Protein AF-A0A6I2U7T2-F1 (afdb_monomer_lite)

Radius of gyration: 31.12 Å; chains: 1; bounding box: 66×33×93 Å

Sequence (136 aa):
MQSAESEVDTTLSEQDKCEIRKSYRNALAPRQHVKILMELYLASREEIEEALGFTHKEARRPIRRHTDAGRPNTYAKHPIEVKRRIVGLVLSGMTYEEAGAMYDVSKNTVANWVMKYRRGELSPIMLKEEKADAKL

InterPro domains:
  IPR010921 Trp repressor/replication initiator [SSF48295] (71-120)
  IPR036388 Winged helix-like DNA-binding domain superfamily [G3DSA:1.10.10.10] (75-121)
  IPR055247 Insertion element IS150 protein InsJ-like, helix-turn-helix domain [PF13518] (83-120)

pLDDT: mean 70.25, std 17.45, range [37.66, 89.44]

Secondary structure (DSSP, 8-state):
----------PPPHHHHHHHHHHHHT-SSHHHHHHHHHHHHT--HHHHHHHTT--TTTTT-------SSSS--GGGGS-HHHHHHHHHHHHTT--HHHHHHTTT--HHHHHHHHHHHHTTSS--------------

Organism: NCBI:txid1550024

Structure (mmCIF, N/CA/C/O backbone):
data_AF-A0A6I2U7T2-F1
#
_entry.id   AF-A0A6I2U7T2-F1
#
loop_
_atom_site.group_PDB
_atom_site.id
_atom_site.type_symbol
_atom_site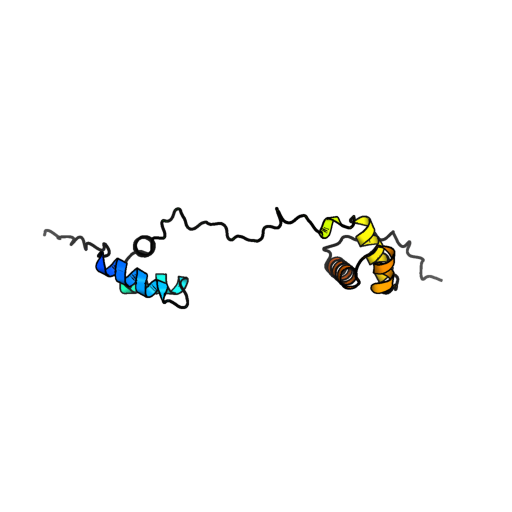.label_atom_id
_atom_site.label_alt_id
_atom_site.label_comp_id
_atom_site.label_asym_id
_atom_site.label_entity_id
_atom_site.label_seq_id
_atom_site.pdbx_PDB_ins_code
_atom_site.Cartn_x
_atom_site.Cartn_y
_atom_site.Cartn_z
_atom_site.occupancy
_atom_site.B_iso_or_equiv
_atom_site.auth_seq_id
_atom_site.auth_comp_id
_atom_site.auth_asym_id
_atom_site.auth_atom_id
_atom_site.pdbx_PDB_model_num
ATOM 1 N N . MET A 1 1 ? -45.010 -15.856 43.899 1.00 38.06 1 MET A N 1
ATOM 2 C CA . MET A 1 1 ? -43.650 -16.247 43.482 1.00 38.06 1 MET A CA 1
ATOM 3 C C . MET A 1 1 ? -43.010 -15.012 42.876 1.00 38.06 1 MET A C 1
ATOM 5 O O . MET A 1 1 ? -43.313 -14.684 41.741 1.00 38.06 1 MET A O 1
ATOM 9 N N . GLN A 1 2 ? -42.278 -14.240 43.680 1.00 39.34 2 GLN A N 1
ATOM 10 C CA . GLN A 1 2 ? -41.503 -13.102 43.184 1.00 39.34 2 GLN A CA 1
ATOM 11 C C . GLN A 1 2 ? -40.144 -13.660 42.767 1.00 39.34 2 GLN A C 1
ATOM 13 O O . GLN A 1 2 ? -39.338 -14.011 43.625 1.00 39.34 2 GLN A O 1
ATOM 18 N N . SER A 1 3 ? -39.934 -13.836 41.464 1.00 43.16 3 SER A N 1
ATOM 19 C CA . SER A 1 3 ? -38.602 -14.098 40.926 1.00 43.16 3 SER A CA 1
ATOM 20 C C . SER A 1 3 ? -37.849 -12.775 40.963 1.00 43.16 3 SER A C 1
ATOM 22 O O . SER A 1 3 ? -38.119 -11.884 40.164 1.00 43.16 3 SER A O 1
ATOM 24 N N . ALA A 1 4 ? -36.977 -12.622 41.956 1.00 45.78 4 ALA A N 1
ATOM 25 C CA . ALA A 1 4 ? -35.984 -11.564 41.972 1.00 45.78 4 ALA A CA 1
ATOM 26 C C . ALA A 1 4 ? -34.958 -11.895 40.885 1.00 45.78 4 ALA A C 1
ATOM 28 O O . ALA A 1 4 ? -34.091 -12.747 41.073 1.00 45.78 4 ALA A O 1
ATOM 29 N N . GLU A 1 5 ? -35.111 -11.272 39.721 1.00 48.44 5 GLU A N 1
ATOM 30 C CA . GLU A 1 5 ? -34.047 -11.179 38.732 1.00 48.44 5 GLU A CA 1
ATOM 31 C C . GLU A 1 5 ? -32.937 -10.352 39.384 1.00 48.44 5 GLU A C 1
ATOM 33 O O . GLU A 1 5 ? -33.050 -9.140 39.546 1.00 48.44 5 GLU A O 1
ATOM 38 N N . SER A 1 6 ? -31.906 -11.032 39.883 1.00 49.88 6 SER A N 1
ATOM 39 C CA . SER A 1 6 ? -30.684 -10.380 40.323 1.00 49.88 6 SER A CA 1
ATOM 40 C C . SER A 1 6 ? -30.070 -9.708 39.098 1.00 49.88 6 SER A C 1
ATOM 42 O O . SER A 1 6 ? -29.481 -10.397 38.262 1.00 49.88 6 SER A O 1
ATOM 44 N N . GLU A 1 7 ? -30.235 -8.391 38.972 1.00 48.47 7 GLU A N 1
ATOM 45 C CA . GLU A 1 7 ? -29.368 -7.558 38.142 1.00 48.47 7 GLU A CA 1
ATOM 46 C C . GLU A 1 7 ? -27.937 -7.814 38.616 1.00 48.47 7 GLU A C 1
ATOM 48 O O . GLU A 1 7 ? -27.492 -7.321 39.653 1.00 48.47 7 GLU A O 1
ATOM 53 N N . VAL A 1 8 ? -27.242 -8.699 37.906 1.00 54.47 8 VAL A N 1
ATOM 54 C CA . VAL A 1 8 ? -25.806 -8.859 38.056 1.00 54.47 8 VAL A CA 1
ATOM 55 C C . VAL A 1 8 ? -25.244 -7.574 37.476 1.00 54.47 8 VAL A C 1
ATOM 57 O O . VAL A 1 8 ? -25.297 -7.371 36.267 1.00 54.47 8 VAL A O 1
ATOM 60 N N . ASP A 1 9 ? -24.794 -6.677 38.345 1.00 52.84 9 ASP A N 1
ATOM 61 C CA . ASP A 1 9 ? -24.030 -5.498 37.960 1.00 52.84 9 ASP A CA 1
ATOM 62 C C . ASP A 1 9 ? -22.713 -5.994 37.341 1.00 52.84 9 ASP A C 1
ATOM 64 O O . ASP A 1 9 ? -21.718 -6.221 38.023 1.00 52.84 9 ASP A O 1
ATOM 68 N N . THR A 1 10 ? -22.751 -6.302 36.042 1.00 60.75 10 THR A N 1
ATOM 69 C CA . THR A 1 10 ? -21.622 -6.796 35.240 1.00 60.75 10 THR A CA 1
ATOM 70 C C . THR A 1 10 ? -20.688 -5.666 34.819 1.00 60.75 10 THR A C 1
ATOM 72 O O . THR A 1 10 ? -19.872 -5.843 33.917 1.00 60.75 10 THR A O 1
ATOM 75 N N . THR A 1 11 ? -20.802 -4.490 35.438 1.00 73.00 11 THR A N 1
ATOM 76 C CA . THR A 1 11 ? -19.932 -3.365 35.125 1.00 73.00 11 THR A CA 1
ATOM 77 C C . THR A 1 11 ? -18.535 -3.615 35.695 1.00 73.00 11 THR A C 1
ATOM 79 O O . THR A 1 11 ? -18.348 -3.971 36.858 1.00 73.00 11 THR A O 1
ATOM 82 N N . LEU A 1 12 ? -17.511 -3.456 34.852 1.00 79.50 12 LEU A N 1
ATOM 83 C CA . LEU A 1 12 ? -16.117 -3.623 35.268 1.00 79.50 12 LEU A CA 1
ATOM 84 C C . LEU A 1 12 ? -15.767 -2.620 36.376 1.00 79.50 12 LEU A C 1
ATOM 86 O O . LEU A 1 12 ? -15.912 -1.407 36.189 1.00 79.50 12 LEU A O 1
ATOM 90 N N . SER A 1 13 ? -15.220 -3.103 37.493 1.00 85.50 13 SER A N 1
ATOM 91 C CA . SER A 1 13 ? -14.699 -2.234 38.551 1.00 85.50 13 SER A CA 1
ATOM 92 C C . SER A 1 13 ? -13.514 -1.403 38.048 1.00 85.50 13 SER A C 1
ATOM 94 O O . SER A 1 13 ? -12.765 -1.816 37.161 1.00 85.50 13 SER A O 1
ATOM 96 N N . GLU A 1 14 ? -13.264 -0.239 38.653 1.00 81.31 14 GLU A N 1
ATOM 97 C CA . GLU A 1 14 ? -12.077 0.575 38.345 1.00 81.31 14 GLU A CA 1
ATOM 98 C C . GLU A 1 14 ? -10.762 -0.188 38.567 1.00 81.31 14 GLU A C 1
ATOM 100 O O . GLU A 1 14 ? -9.779 0.024 37.845 1.00 81.31 14 GLU A O 1
ATOM 105 N N . GLN A 1 15 ? -10.758 -1.129 39.517 1.00 83.88 15 GLN A N 1
ATOM 106 C CA . GLN A 1 15 ? -9.629 -2.029 39.736 1.00 83.88 15 GLN A CA 1
ATOM 107 C C . GLN A 1 15 ? -9.440 -2.989 38.552 1.00 83.88 15 GLN A C 1
ATOM 109 O O . GLN A 1 15 ? -8.320 -3.137 38.057 1.00 83.88 15 GLN A O 1
ATOM 114 N N . ASP A 1 16 ? -10.524 -3.576 38.044 1.00 85.38 16 ASP A N 1
ATOM 115 C CA . ASP A 1 16 ? -10.495 -4.500 36.906 1.00 85.38 16 ASP A CA 1
ATOM 116 C C . ASP A 1 16 ? -10.038 -3.789 35.638 1.00 85.38 16 ASP A C 1
ATOM 118 O O . ASP A 1 16 ? -9.139 -4.259 34.941 1.00 85.38 16 ASP A O 1
ATOM 122 N N . LYS A 1 17 ? -10.559 -2.582 35.392 1.00 84.56 17 LYS A N 1
ATOM 123 C CA . LYS A 1 17 ? -10.116 -1.724 34.285 1.00 84.56 17 LYS A CA 1
ATOM 124 C C . LYS A 1 17 ? -8.613 -1.430 34.362 1.00 84.56 17 LYS A C 1
ATOM 126 O O . LYS A 1 17 ? -7.935 -1.368 33.334 1.00 84.56 17 LYS A O 1
ATOM 131 N N . CYS A 1 18 ? -8.064 -1.247 35.565 1.00 83.31 18 CYS A N 1
ATOM 132 C CA . CYS A 1 18 ? -6.631 -1.028 35.767 1.00 83.31 18 CYS A CA 1
ATOM 133 C C . CYS A 1 18 ? -5.795 -2.265 35.405 1.00 83.31 18 CYS A C 1
ATOM 135 O O . CYS A 1 18 ? -4.802 -2.138 34.680 1.00 83.31 18 CYS A O 1
ATOM 137 N N . GLU A 1 19 ? -6.207 -3.451 35.855 1.00 85.50 19 GLU A N 1
ATOM 138 C CA . GLU A 1 19 ? -5.531 -4.716 35.543 1.00 85.50 19 GLU A CA 1
ATOM 139 C C . GLU A 1 19 ? -5.637 -5.079 34.054 1.00 85.50 19 GLU A C 1
ATOM 141 O O . GLU A 1 19 ? -4.627 -5.421 33.433 1.00 85.50 19 GLU A O 1
ATOM 146 N N . ILE A 1 20 ? -6.804 -4.863 33.437 1.00 86.12 20 ILE A N 1
ATOM 147 C CA . ILE A 1 20 ? -7.029 -4.996 31.989 1.00 86.12 20 ILE A CA 1
ATOM 148 C C . ILE A 1 20 ? -6.004 -4.169 31.198 1.00 86.12 20 ILE A C 1
ATOM 150 O O . ILE A 1 20 ? -5.333 -4.692 30.304 1.00 86.12 20 ILE A O 1
ATOM 154 N N . ARG A 1 21 ? -5.803 -2.892 31.559 1.00 83.75 21 ARG A N 1
ATOM 155 C CA . ARG A 1 21 ? -4.821 -2.015 30.892 1.00 83.75 21 ARG A CA 1
ATOM 156 C C . ARG A 1 21 ? -3.379 -2.499 31.051 1.00 83.75 21 ARG A C 1
ATOM 158 O O . ARG A 1 21 ? -2.594 -2.383 30.107 1.00 83.75 21 ARG A O 1
ATOM 165 N N . LYS A 1 22 ? -3.000 -3.009 32.228 1.00 83.94 22 LYS A N 1
ATOM 166 C CA . LYS A 1 22 ? -1.647 -3.545 32.476 1.00 83.94 22 LYS A CA 1
ATOM 167 C C . LYS A 1 22 ? -1.402 -4.817 31.668 1.00 83.94 22 LYS A C 1
ATOM 169 O O . LYS A 1 22 ? -0.377 -4.913 30.994 1.00 83.94 22 LYS A O 1
ATOM 174 N N . SER A 1 23 ? -2.351 -5.747 31.713 1.00 82.69 23 SER A N 1
ATOM 175 C CA . SER A 1 23 ? -2.292 -7.029 31.011 1.00 82.69 23 SER A CA 1
ATOM 176 C C . SER A 1 23 ? -2.198 -6.821 29.495 1.00 82.69 23 SER A C 1
ATOM 178 O O . SER A 1 23 ? -1.277 -7.325 28.850 1.00 82.69 23 SER A O 1
ATOM 180 N N . TYR A 1 24 ? -3.041 -5.937 28.947 1.00 81.19 24 TYR A N 1
ATOM 181 C CA . TYR A 1 24 ? -3.044 -5.606 27.522 1.00 81.19 24 TYR A CA 1
ATOM 182 C C . TYR A 1 24 ? -1.743 -4.955 27.042 1.00 81.19 24 TYR A C 1
ATOM 184 O O . TYR A 1 24 ? -1.265 -5.277 25.955 1.00 81.19 24 TYR A O 1
ATOM 192 N N . ARG A 1 25 ? -1.123 -4.077 27.848 1.00 78.69 25 ARG A N 1
ATOM 193 C CA . ARG A 1 25 ? 0.160 -3.436 27.500 1.00 78.69 25 ARG A CA 1
ATOM 194 C C . ARG A 1 25 ? 1.296 -4.449 27.328 1.00 78.69 25 ARG A C 1
ATOM 196 O O . ARG A 1 25 ? 2.177 -4.230 26.503 1.00 78.69 25 ARG A O 1
ATOM 203 N N . ASN A 1 26 ? 1.269 -5.534 28.097 1.00 78.25 26 ASN A N 1
ATOM 204 C CA . ASN A 1 26 ? 2.313 -6.558 28.105 1.00 78.25 26 ASN A CA 1
ATOM 205 C C . ASN A 1 26 ? 2.014 -7.736 27.159 1.00 78.25 26 ASN A C 1
ATOM 207 O O . ASN A 1 26 ? 2.808 -8.672 27.067 1.00 78.25 26 ASN A O 1
ATOM 211 N N . ALA A 1 27 ? 0.877 -7.720 26.460 1.00 79.19 27 ALA A N 1
ATOM 212 C CA . ALA A 1 27 ? 0.457 -8.826 25.615 1.00 79.19 27 ALA A CA 1
ATOM 213 C C . ALA A 1 27 ? 1.244 -8.882 24.294 1.00 79.19 27 ALA A C 1
ATOM 215 O O . ALA A 1 27 ? 1.305 -7.913 23.539 1.00 79.19 27 ALA A O 1
ATOM 216 N N . LEU A 1 28 ? 1.765 -10.068 23.962 1.00 69.94 28 LEU A N 1
ATOM 217 C CA . LEU A 1 28 ? 2.490 -10.324 22.710 1.00 69.94 28 LEU A CA 1
ATOM 218 C C . LEU A 1 28 ? 1.587 -10.194 21.461 1.00 69.94 28 LEU A C 1
ATOM 220 O O . LEU A 1 28 ? 2.058 -9.850 20.380 1.00 69.94 28 LEU A O 1
ATOM 224 N N . ALA A 1 29 ? 0.281 -10.458 21.609 1.00 72.44 29 ALA A N 1
ATOM 225 C CA . ALA A 1 29 ? -0.718 -10.413 20.540 1.00 72.44 29 ALA A CA 1
ATOM 226 C C . ALA A 1 29 ? -2.005 -9.690 21.005 1.00 72.44 29 ALA A C 1
ATOM 228 O O . ALA A 1 29 ? -2.928 -10.331 21.519 1.00 72.44 29 ALA A O 1
ATOM 229 N N . PRO A 1 30 ? -2.124 -8.367 20.783 1.00 68.31 30 PRO A N 1
ATOM 230 C CA . PRO A 1 30 ? -3.206 -7.554 21.351 1.00 68.31 30 PRO A CA 1
ATOM 231 C C . PRO A 1 30 ? -4.626 -8.003 20.965 1.00 68.31 30 PRO A C 1
ATOM 233 O O . PRO A 1 30 ? -5.546 -7.947 21.773 1.00 68.31 30 PRO A O 1
ATOM 236 N N . ARG A 1 31 ? -4.814 -8.526 19.744 1.00 65.25 31 ARG A N 1
ATOM 237 C CA . ARG A 1 31 ? -6.127 -8.996 19.257 1.00 65.25 31 ARG A CA 1
ATOM 238 C C . ARG A 1 31 ? -6.625 -10.264 19.946 1.00 65.25 31 ARG A C 1
ATOM 240 O O . ARG A 1 31 ? -7.817 -10.391 20.192 1.00 65.25 31 ARG A O 1
ATOM 247 N N . GLN A 1 32 ? -5.728 -11.206 20.227 1.00 76.69 32 GLN A N 1
ATOM 248 C CA . GLN A 1 32 ? -6.086 -12.421 20.964 1.00 76.69 32 GLN A CA 1
ATOM 249 C C . GLN A 1 32 ? -6.295 -12.104 22.444 1.00 76.69 32 GLN A C 1
ATOM 251 O O . GLN A 1 32 ? -7.150 -12.703 23.087 1.00 76.69 32 GLN A O 1
ATOM 256 N N . HIS A 1 33 ? -5.571 -11.109 22.957 1.00 82.00 33 HIS A N 1
ATOM 257 C CA . HIS A 1 33 ? -5.670 -10.702 24.346 1.00 82.00 33 HIS A CA 1
ATOM 258 C C . HIS A 1 33 ? -7.037 -10.107 24.709 1.00 82.00 33 HIS A C 1
ATOM 260 O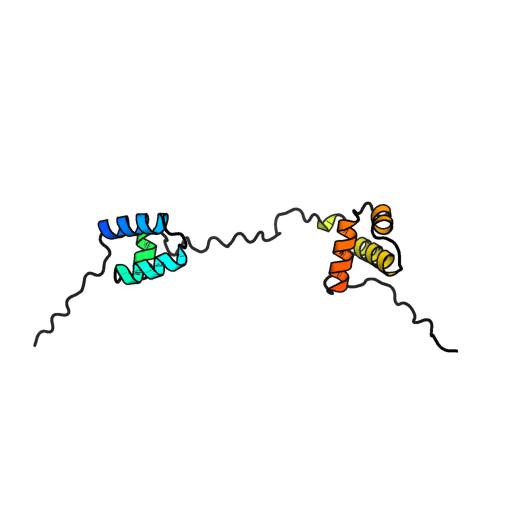 O . HIS A 1 33 ? -7.564 -10.446 25.759 1.00 82.00 33 HIS A O 1
ATOM 266 N N . VAL A 1 34 ? -7.670 -9.317 23.829 1.00 82.88 34 VAL A N 1
ATOM 267 C CA . VAL A 1 34 ? -9.051 -8.833 24.062 1.00 82.88 34 VAL A CA 1
ATOM 268 C C . VAL A 1 34 ? -10.025 -9.997 24.245 1.00 82.88 34 VAL A C 1
ATOM 270 O O . VAL A 1 34 ? -10.837 -9.969 25.161 1.00 82.88 34 VAL A O 1
ATOM 273 N N . LYS A 1 35 ? -9.905 -11.051 23.428 1.00 85.19 35 LYS A N 1
ATOM 274 C CA . LYS A 1 35 ? -10.754 -12.243 23.556 1.00 85.19 35 LYS A CA 1
ATOM 275 C C . LYS A 1 35 ? -10.555 -12.941 24.906 1.00 85.19 35 LYS A C 1
ATOM 277 O O . LYS A 1 35 ? -11.531 -13.303 25.548 1.00 85.19 35 LYS A O 1
ATOM 282 N N . ILE A 1 36 ? -9.303 -13.073 25.347 1.00 85.50 36 ILE A N 1
ATOM 283 C CA . ILE A 1 36 ? -8.969 -13.652 26.656 1.00 85.50 36 ILE A CA 1
ATOM 284 C C . ILE A 1 36 ? -9.552 -12.798 27.793 1.00 85.50 36 ILE A C 1
ATOM 286 O O . ILE A 1 36 ? -10.112 -13.335 28.739 1.00 85.50 36 ILE A O 1
ATOM 290 N N . LEU A 1 37 ? -9.466 -11.469 27.699 1.00 86.50 37 LEU A N 1
ATOM 291 C CA . LEU A 1 37 ? -9.998 -10.561 28.719 1.00 86.50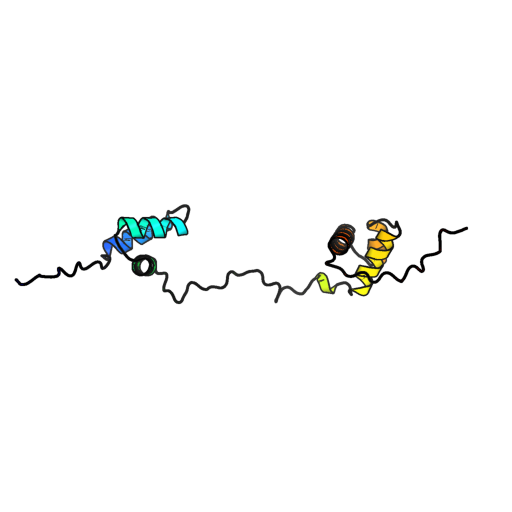 37 LEU A CA 1
ATOM 292 C C . LEU A 1 37 ? -11.531 -10.616 28.817 1.00 86.50 37 LEU A C 1
ATOM 294 O O . LEU A 1 37 ? -12.060 -10.588 29.923 1.00 86.50 37 LEU A O 1
ATOM 298 N N . MET A 1 38 ? -12.236 -10.756 27.692 1.00 87.62 38 MET A N 1
ATOM 299 C CA . MET A 1 38 ? -13.691 -10.963 27.699 1.00 87.62 38 MET A CA 1
ATOM 300 C C . MET A 1 38 ? -14.078 -12.232 28.468 1.00 87.62 38 MET A C 1
ATOM 302 O O . MET A 1 38 ? -15.003 -12.212 29.272 1.00 87.62 38 MET A O 1
ATOM 306 N N . GLU A 1 39 ? -13.349 -13.330 28.243 1.00 85.69 39 GLU A N 1
ATOM 307 C CA . GLU A 1 39 ? -13.592 -14.606 28.925 1.00 85.69 39 GLU A CA 1
ATOM 308 C C . GLU A 1 39 ? -13.257 -14.532 30.426 1.00 85.69 39 GLU A C 1
ATOM 310 O O . GLU A 1 39 ? -13.990 -15.088 31.238 1.00 85.69 39 GLU A O 1
ATOM 315 N N . LEU A 1 40 ? -12.187 -13.822 30.809 1.00 86.62 40 LEU A N 1
ATOM 316 C CA . LEU A 1 40 ? -11.749 -13.704 32.207 1.00 86.62 40 LEU A CA 1
ATOM 317 C C . LEU A 1 40 ? -12.674 -12.844 33.070 1.00 86.62 40 LEU A C 1
ATOM 319 O O . LEU A 1 40 ? -12.923 -13.189 34.222 1.00 86.62 40 LEU A O 1
ATOM 323 N N . TYR A 1 41 ? -13.151 -11.724 32.529 1.00 85.75 41 TYR A N 1
ATOM 324 C CA . TYR A 1 41 ? -13.958 -10.761 33.279 1.00 85.75 41 TYR A CA 1
ATOM 325 C C . TYR A 1 41 ? -15.464 -10.928 33.052 1.00 85.75 41 TYR A C 1
ATOM 327 O O . TYR A 1 41 ? -16.240 -10.147 33.591 1.00 85.75 41 TYR A O 1
ATOM 335 N N . LEU A 1 42 ? -15.880 -11.924 32.255 1.00 84.94 42 LEU A N 1
ATOM 336 C CA . LEU A 1 42 ? -17.275 -12.135 31.840 1.00 84.94 42 LEU A CA 1
ATOM 337 C C . LEU A 1 42 ? -17.932 -10.851 31.299 1.00 84.94 42 LEU A C 1
ATOM 339 O O . LEU A 1 42 ? -19.135 -10.647 31.442 1.00 84.94 42 LEU A O 1
ATOM 343 N N . ALA A 1 43 ? -17.123 -9.998 30.673 1.00 83.44 43 ALA A N 1
ATOM 344 C CA . ALA A 1 43 ? -17.518 -8.683 30.196 1.00 83.44 43 ALA A CA 1
ATOM 345 C C . ALA A 1 43 ? -17.633 -8.673 28.673 1.00 83.44 43 ALA A C 1
ATOM 347 O O . ALA A 1 43 ? -16.964 -9.427 27.949 1.00 83.44 43 ALA A O 1
ATOM 348 N N . SER A 1 44 ? -18.486 -7.789 28.171 1.00 84.94 44 SER A N 1
ATOM 349 C CA . SER A 1 44 ? -18.654 -7.598 26.740 1.00 84.94 44 SER A CA 1
ATOM 350 C C . SER A 1 44 ? -17.370 -7.055 26.105 1.00 84.94 44 SER A C 1
ATOM 352 O O . SER A 1 44 ? -16.526 -6.417 26.739 1.00 84.94 44 SER A O 1
ATOM 354 N N . ARG A 1 45 ? -17.216 -7.283 24.796 1.00 83.31 45 ARG A N 1
ATOM 355 C CA . ARG A 1 45 ? -16.084 -6.721 24.048 1.00 83.31 45 ARG A CA 1
ATOM 356 C C . ARG A 1 45 ? -16.031 -5.196 24.164 1.00 83.31 45 ARG A C 1
ATOM 358 O O . ARG A 1 45 ? -14.943 -4.636 24.204 1.00 83.31 45 ARG A O 1
ATOM 365 N N . GLU A 1 46 ? -17.196 -4.561 24.206 1.00 82.44 46 GLU A N 1
ATOM 366 C CA . GLU A 1 46 ? -17.352 -3.111 24.286 1.00 82.44 46 GLU A CA 1
ATOM 367 C C . GLU A 1 46 ? -16.833 -2.572 25.621 1.00 82.44 46 GLU A C 1
ATOM 369 O O . GLU 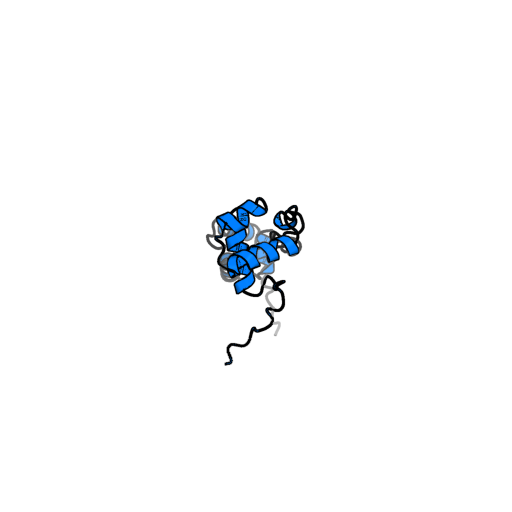A 1 46 ? -16.039 -1.638 25.614 1.00 82.44 46 GLU A O 1
ATOM 374 N N . GLU A 1 47 ? -17.162 -3.219 26.741 1.00 82.12 47 GLU A N 1
ATOM 375 C CA . GLU A 1 47 ? -16.665 -2.839 28.072 1.00 82.12 47 GLU A CA 1
ATOM 376 C C . GLU A 1 47 ? -15.149 -3.024 28.205 1.00 82.12 47 GLU A C 1
ATOM 378 O O . GLU A 1 47 ? -14.460 -2.185 28.788 1.00 82.12 47 GLU A O 1
ATOM 383 N N . ILE A 1 48 ? -14.597 -4.098 27.629 1.00 86.19 48 ILE A N 1
ATOM 384 C CA . ILE A 1 48 ? -13.145 -4.320 27.602 1.00 86.19 48 ILE A CA 1
ATOM 385 C C . ILE A 1 48 ? -12.455 -3.264 26.727 1.00 86.19 48 ILE A C 1
ATOM 387 O O . ILE A 1 48 ? -11.413 -2.729 27.105 1.00 86.19 48 ILE A O 1
ATOM 391 N N . GLU A 1 49 ? -13.015 -2.938 25.562 1.00 84.69 49 GLU A N 1
ATOM 392 C CA . GLU A 1 49 ? -12.484 -1.890 24.685 1.00 84.69 49 GLU A CA 1
ATOM 393 C C . GLU A 1 49 ? -12.580 -0.503 25.336 1.00 84.69 49 GLU A C 1
ATOM 395 O O . GLU A 1 49 ? -11.613 0.260 25.279 1.00 84.69 49 GLU A O 1
ATOM 400 N N . GLU A 1 50 ? -13.670 -0.209 26.043 1.00 84.12 50 GLU A N 1
ATOM 401 C CA . GLU A 1 50 ? -13.831 1.001 26.849 1.00 84.12 50 GLU A CA 1
ATOM 402 C C . GLU A 1 50 ? -12.792 1.075 27.977 1.00 84.12 50 GLU A C 1
ATOM 404 O O . GLU A 1 50 ? -12.114 2.095 28.122 1.00 84.12 50 GLU A O 1
ATOM 409 N N . ALA A 1 51 ? -12.576 -0.017 28.718 1.00 84.62 51 ALA A N 1
ATOM 410 C CA . ALA A 1 51 ? -11.562 -0.105 29.772 1.00 84.62 51 ALA A CA 1
ATOM 411 C C . ALA A 1 51 ? -10.135 0.153 29.251 1.00 84.62 51 ALA A C 1
ATOM 413 O O . ALA A 1 51 ? -9.294 0.730 29.958 1.00 84.62 51 ALA A O 1
ATOM 414 N N . LEU A 1 52 ? -9.870 -0.254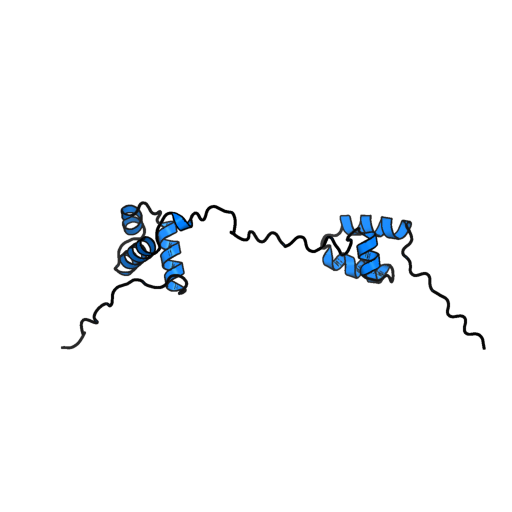 28.005 1.00 82.38 52 LEU A N 1
ATOM 415 C CA . LEU A 1 52 ? -8.621 -0.021 27.280 1.00 82.38 52 LEU A CA 1
ATOM 416 C C . LEU A 1 52 ? -8.528 1.380 26.657 1.00 82.38 52 LEU A C 1
ATOM 418 O O . LEU A 1 52 ? -7.464 1.750 26.157 1.00 82.38 52 LEU A O 1
ATOM 422 N N . GLY A 1 53 ? -9.602 2.170 26.706 1.00 76.69 53 GLY A N 1
ATOM 423 C CA . GLY A 1 53 ? -9.678 3.493 26.091 1.00 76.69 53 GLY A CA 1
ATOM 424 C C . GLY A 1 53 ? -9.842 3.452 24.570 1.00 76.69 53 GLY A C 1
ATOM 425 O O . GLY A 1 53 ? -9.691 4.481 23.911 1.00 76.69 53 GLY A O 1
ATOM 426 N N . PHE A 1 54 ? -10.168 2.293 23.992 1.00 69.75 54 PHE A N 1
ATOM 427 C CA . PHE A 1 54 ? -10.578 2.177 22.597 1.00 69.75 54 PHE A CA 1
ATOM 428 C C . PHE A 1 54 ? -12.016 2.663 22.462 1.00 69.75 54 PHE A C 1
ATOM 430 O O . PHE A 1 54 ? -12.953 1.890 22.303 1.00 69.75 54 PHE A O 1
ATOM 437 N N . THR A 1 55 ? -12.212 3.978 22.507 1.00 57.53 55 THR A N 1
ATOM 438 C CA . THR A 1 55 ? -13.509 4.526 22.122 1.00 57.53 55 THR A CA 1
ATOM 439 C C . THR A 1 55 ? -13.770 4.133 20.667 1.00 57.53 55 THR A C 1
ATOM 441 O O . THR A 1 55 ? -12.932 4.333 19.783 1.00 57.53 55 THR A O 1
ATOM 444 N N . HIS A 1 56 ? -14.944 3.558 20.399 1.00 52.59 56 HIS A N 1
ATOM 445 C CA . HIS A 1 56 ? -15.344 3.029 19.087 1.00 52.59 56 HIS A CA 1
ATOM 446 C C . HIS A 1 56 ? -15.239 4.068 17.937 1.00 52.59 56 HIS A C 1
ATOM 448 O O . HIS A 1 56 ? -15.314 3.717 16.757 1.00 52.59 56 HIS A O 1
ATOM 454 N N . LYS A 1 57 ? -15.028 5.349 18.281 1.00 51.69 57 LYS A N 1
ATOM 455 C CA . LYS A 1 57 ? -14.792 6.488 17.383 1.00 51.69 57 LYS A CA 1
ATOM 456 C C . LYS A 1 57 ? -13.340 6.634 16.898 1.00 51.69 57 LYS A C 1
ATOM 458 O O . LYS A 1 57 ? -13.136 7.252 15.857 1.00 51.69 57 LYS A O 1
ATOM 463 N N . GLU A 1 58 ? -12.341 6.050 17.563 1.00 46.75 58 GLU A N 1
ATOM 464 C CA . GLU A 1 58 ? -10.922 6.206 17.180 1.00 46.75 58 GLU A CA 1
ATOM 465 C C . GLU A 1 58 ? -10.344 5.034 16.361 1.00 46.75 58 GLU A C 1
ATOM 467 O O . GLU A 1 58 ? -9.287 5.161 15.733 1.00 46.75 58 GLU A O 1
ATOM 472 N N . ALA A 1 59 ? -11.050 3.904 16.267 1.00 47.81 59 ALA A N 1
ATOM 473 C CA . ALA A 1 59 ? -10.541 2.672 15.650 1.00 47.81 59 ALA A CA 1
ATOM 474 C C . ALA A 1 59 ? -10.842 2.515 14.146 1.00 47.81 59 ALA A C 1
ATOM 476 O O . ALA A 1 59 ? -10.911 1.408 13.610 1.00 47.81 59 ALA A O 1
ATOM 477 N N . ARG A 1 60 ? -10.947 3.629 13.423 1.00 46.78 60 ARG A N 1
ATOM 478 C CA . ARG A 1 60 ? -10.641 3.663 11.989 1.00 46.78 60 ARG A CA 1
ATOM 479 C C . ARG A 1 60 ? -9.710 4.826 11.703 1.00 46.78 60 ARG A C 1
ATOM 481 O O . ARG A 1 60 ? -9.970 5.618 10.805 1.00 46.78 60 ARG A O 1
ATOM 488 N N . ARG A 1 61 ? -8.559 4.895 12.385 1.00 47.00 61 ARG A N 1
ATOM 489 C CA . ARG A 1 61 ? -7.387 5.391 11.652 1.00 47.00 61 ARG A CA 1
ATOM 490 C C . ARG A 1 61 ? -7.323 4.495 10.418 1.00 47.00 61 ARG A C 1
ATOM 492 O O . ARG A 1 61 ? -7.182 3.280 10.604 1.00 47.00 61 ARG A O 1
ATOM 499 N N . PRO A 1 62 ? -7.530 5.016 9.191 1.00 45.34 62 PRO A N 1
ATOM 500 C CA . PRO A 1 62 ? -7.302 4.193 8.027 1.00 45.34 62 PRO A CA 1
ATOM 501 C C . PRO A 1 62 ? -5.914 3.623 8.244 1.00 45.34 62 PRO A C 1
ATOM 503 O O . PRO A 1 62 ? -5.007 4.362 8.649 1.00 45.34 62 PRO A O 1
ATOM 506 N N . ILE A 1 63 ? -5.755 2.311 8.050 1.00 42.62 63 ILE A N 1
ATOM 507 C CA . ILE A 1 63 ? -4.431 1.763 7.792 1.00 42.62 63 ILE A CA 1
ATOM 508 C C . ILE A 1 63 ? -3.829 2.792 6.846 1.00 42.62 63 ILE A C 1
ATOM 510 O O . ILE A 1 63 ? -4.403 3.019 5.774 1.00 42.62 63 ILE A O 1
ATOM 514 N N . ARG A 1 64 ? -2.765 3.490 7.269 1.00 41.94 64 ARG A N 1
ATOM 515 C CA . ARG A 1 64 ? -1.888 4.184 6.336 1.00 41.94 64 ARG A CA 1
ATOM 516 C C . ARG A 1 64 ? -1.309 3.050 5.502 1.00 41.94 64 ARG A C 1
ATOM 518 O O . ARG A 1 64 ? -0.170 2.638 5.660 1.00 41.94 64 ARG A O 1
ATOM 525 N N . ARG A 1 65 ? -2.132 2.511 4.598 1.00 45.38 65 ARG A N 1
ATOM 526 C CA . ARG A 1 65 ? -1.679 2.111 3.296 1.00 45.38 65 ARG A CA 1
ATOM 527 C C . ARG A 1 65 ? -0.906 3.353 2.907 1.00 45.38 65 ARG A C 1
ATOM 529 O O . ARG A 1 65 ? -1.437 4.464 2.992 1.00 45.38 65 ARG A O 1
ATOM 536 N N . HIS A 1 66 ? 0.364 3.187 2.598 1.00 42.50 66 HIS A N 1
ATOM 537 C CA . HIS A 1 66 ? 0.996 4.103 1.677 1.00 42.50 66 HIS A CA 1
ATOM 538 C C . HIS A 1 66 ? 0.127 4.061 0.406 1.00 42.50 66 HIS A C 1
ATOM 540 O O . HIS A 1 66 ? 0.421 3.352 -0.545 1.00 42.50 66 HIS A O 1
ATOM 546 N N . THR A 1 67 ? -1.041 4.709 0.431 1.00 48.91 67 THR A N 1
ATOM 547 C CA . THR A 1 67 ? -1.750 5.105 -0.760 1.00 48.91 67 THR A CA 1
ATOM 548 C C . THR A 1 67 ? -0.794 6.106 -1.344 1.00 48.91 67 THR A C 1
ATOM 550 O O . THR A 1 67 ? -0.550 7.164 -0.762 1.00 48.91 67 THR A O 1
ATOM 553 N N . ASP A 1 68 ? -0.189 5.687 -2.440 1.00 50.97 68 ASP A N 1
ATOM 554 C CA . ASP A 1 68 ? 0.796 6.354 -3.282 1.00 50.97 68 ASP A CA 1
ATOM 555 C C . ASP A 1 68 ? 0.274 7.687 -3.874 1.00 50.97 68 ASP A C 1
ATOM 557 O O . ASP A 1 68 ? 0.670 8.114 -4.946 1.00 50.97 68 ASP A O 1
ATOM 561 N N . ALA A 1 69 ? -0.669 8.344 -3.195 1.00 52.62 69 ALA A N 1
ATOM 562 C CA . ALA A 1 69 ? -1.407 9.520 -3.629 1.00 52.62 69 ALA A CA 1
ATOM 563 C C . ALA A 1 69 ? -0.665 10.837 -3.346 1.00 52.62 69 ALA A C 1
ATOM 565 O O . ALA A 1 69 ? -1.162 11.902 -3.692 1.00 52.62 69 ALA A O 1
ATOM 566 N N . GLY A 1 70 ? 0.508 10.780 -2.707 1.00 45.19 70 GLY A N 1
ATOM 567 C CA . GLY A 1 70 ? 1.290 11.970 -2.353 1.00 45.19 70 GLY A CA 1
ATOM 568 C C . GLY A 1 70 ? 2.800 11.823 -2.516 1.00 45.19 70 GLY A C 1
ATOM 569 O O . GLY A 1 70 ? 3.527 12.782 -2.268 1.00 45.19 70 GLY A O 1
ATOM 570 N N . ARG A 1 71 ? 3.304 10.655 -2.941 1.00 45.81 71 ARG A N 1
ATOM 571 C CA . ARG A 1 71 ? 4.692 10.579 -3.404 1.00 45.81 71 ARG A CA 1
ATOM 572 C C . ARG A 1 71 ? 4.694 11.180 -4.809 1.00 45.81 71 ARG A C 1
ATOM 574 O O . ARG A 1 71 ? 3.881 10.733 -5.618 1.00 45.81 71 ARG A O 1
ATOM 581 N N . PRO A 1 72 ? 5.557 12.164 -5.131 1.00 43.28 72 PRO A N 1
ATOM 582 C CA . PRO A 1 72 ? 5.747 12.574 -6.513 1.00 43.28 72 PRO A CA 1
ATOM 583 C C . PRO A 1 72 ? 5.994 11.303 -7.304 1.00 43.28 72 PRO A C 1
ATOM 585 O O . PRO A 1 72 ? 6.934 10.564 -6.992 1.00 43.28 72 PRO A O 1
ATOM 588 N N . ASN A 1 73 ? 5.087 11.002 -8.231 1.00 48.09 73 ASN A N 1
ATOM 589 C CA . ASN A 1 73 ? 5.142 9.791 -9.015 1.00 48.09 73 ASN A CA 1
ATOM 590 C C . ASN A 1 73 ? 6.494 9.775 -9.735 1.00 48.09 73 ASN A C 1
ATOM 592 O O . ASN A 1 73 ? 6.664 10.380 -10.789 1.00 48.09 73 ASN A O 1
ATOM 596 N N . THR A 1 74 ? 7.481 9.086 -9.167 1.00 47.81 74 THR A N 1
ATOM 597 C CA . THR A 1 74 ? 8.816 9.005 -9.761 1.00 47.81 74 THR A CA 1
ATOM 598 C C . THR A 1 74 ? 8.760 8.168 -11.046 1.00 47.81 74 THR A C 1
ATOM 600 O O . THR A 1 74 ? 9.677 8.222 -11.861 1.00 47.81 74 THR A O 1
ATOM 603 N N . TYR A 1 75 ? 7.642 7.458 -11.289 1.00 46.28 75 TYR A N 1
ATOM 604 C CA . TYR A 1 75 ? 7.329 6.816 -12.564 1.00 46.28 75 TYR A CA 1
ATOM 605 C C . TYR A 1 75 ? 6.979 7.808 -13.683 1.00 46.28 75 TYR A C 1
ATOM 607 O O . TYR A 1 75 ? 6.921 7.371 -14.834 1.00 46.28 75 TYR A O 1
ATOM 615 N N . ALA A 1 76 ? 6.794 9.101 -13.397 1.00 51.88 76 ALA A N 1
ATOM 616 C CA . ALA A 1 76 ? 6.607 10.146 -14.406 1.00 51.88 76 ALA A CA 1
ATOM 617 C C . ALA A 1 76 ? 7.927 10.652 -15.024 1.00 51.88 76 ALA A C 1
ATOM 619 O O . ALA A 1 76 ? 7.892 11.564 -15.840 1.00 51.88 76 ALA A O 1
ATOM 620 N N . LYS A 1 77 ? 9.090 10.067 -14.688 1.00 62.72 77 LYS A N 1
ATOM 621 C CA . LYS A 1 77 ? 10.360 10.423 -15.352 1.00 62.72 77 LYS A CA 1
ATOM 622 C C . LYS A 1 77 ? 10.396 10.063 -16.840 1.00 62.72 77 LYS A C 1
ATOM 624 O O . LYS A 1 77 ? 11.043 10.759 -17.608 1.00 62.72 77 LYS A O 1
ATOM 629 N N . HIS A 1 78 ? 9.704 8.995 -17.246 1.00 67.75 78 HIS A N 1
ATOM 630 C CA . HIS A 1 78 ? 9.691 8.553 -18.641 1.00 67.75 78 HIS A CA 1
ATOM 631 C C . HIS A 1 78 ? 8.252 8.343 -19.122 1.00 67.75 78 HIS A C 1
ATOM 633 O O . HIS A 1 78 ? 7.508 7.585 -18.475 1.00 67.75 78 HIS A O 1
ATOM 639 N N . PRO A 1 79 ? 7.852 8.970 -20.245 1.00 78.56 79 PRO A N 1
ATOM 640 C CA . PRO A 1 79 ? 6.540 8.754 -20.837 1.00 78.56 79 PRO A CA 1
ATOM 641 C C . PRO A 1 79 ? 6.357 7.279 -21.214 1.00 78.56 79 PRO A C 1
ATOM 643 O O . PRO A 1 79 ? 7.320 6.540 -21.442 1.00 78.56 79 PRO A O 1
ATOM 646 N N . ILE A 1 80 ? 5.101 6.826 -21.252 1.00 75.12 80 ILE A N 1
ATOM 647 C CA . ILE A 1 80 ? 4.763 5.418 -21.518 1.00 75.12 80 ILE A CA 1
ATOM 648 C C . ILE A 1 80 ? 5.316 4.928 -22.865 1.00 75.12 80 ILE A C 1
ATOM 650 O O . ILE A 1 80 ? 5.693 3.766 -22.994 1.00 75.12 80 ILE A O 1
ATOM 654 N N . GLU A 1 81 ? 5.435 5.827 -23.838 1.00 80.06 81 GLU A N 1
ATOM 655 C CA . GLU A 1 81 ? 6.012 5.572 -25.158 1.00 80.06 81 GLU A CA 1
ATOM 656 C C . GLU A 1 81 ? 7.490 5.189 -25.076 1.00 80.06 81 GLU A C 1
ATOM 658 O O . GLU A 1 81 ? 7.889 4.167 -25.632 1.00 80.06 81 GLU A O 1
ATOM 663 N N . VAL A 1 82 ? 8.282 5.938 -24.301 1.00 80.75 82 VAL A N 1
ATOM 664 C CA . VAL A 1 82 ? 9.708 5.656 -24.073 1.00 80.75 82 VAL A CA 1
ATOM 665 C C . VAL A 1 82 ? 9.878 4.301 -23.394 1.00 80.75 82 VAL A C 1
ATOM 667 O O . VAL A 1 82 ? 10.654 3.470 -23.859 1.00 80.75 82 VAL A O 1
ATOM 670 N N . LY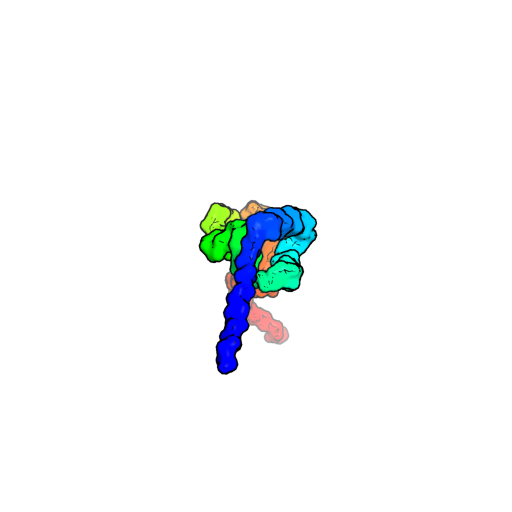S A 1 83 ? 9.082 4.018 -22.355 1.00 84.50 83 LYS A N 1
ATOM 671 C CA . LYS A 1 83 ? 9.117 2.718 -21.663 1.00 84.50 83 LYS A CA 1
ATOM 672 C C . LYS A 1 83 ? 8.862 1.564 -22.623 1.00 84.50 83 LYS A C 1
ATOM 674 O O . LYS A 1 83 ? 9.582 0.571 -22.606 1.00 84.50 83 LYS A O 1
ATOM 679 N N . ARG A 1 84 ? 7.843 1.691 -23.472 1.00 81.88 84 ARG A N 1
ATOM 680 C CA . ARG A 1 84 ? 7.478 0.638 -24.418 1.00 81.88 84 ARG A CA 1
ATOM 681 C C . ARG A 1 84 ? 8.481 0.514 -25.574 1.00 81.88 84 ARG A C 1
ATOM 683 O O . ARG A 1 84 ? 8.717 -0.606 -26.015 1.00 81.88 84 ARG A O 1
ATOM 690 N N . ARG A 1 85 ? 9.106 1.609 -26.030 1.00 83.25 85 ARG A N 1
ATOM 691 C CA . ARG A 1 85 ? 10.195 1.574 -27.025 1.00 83.25 85 ARG A CA 1
ATOM 692 C C . ARG A 1 85 ? 11.405 0.812 -26.490 1.00 83.25 85 ARG A C 1
ATOM 694 O O . ARG A 1 85 ? 11.899 -0.076 -27.172 1.00 83.25 85 ARG A O 1
ATOM 701 N N . ILE A 1 86 ? 11.816 1.104 -25.257 1.00 85.88 86 ILE A N 1
ATOM 702 C CA . ILE A 1 86 ? 12.926 0.419 -24.580 1.00 85.88 86 ILE A CA 1
ATOM 703 C C . ILE A 1 86 ? 12.615 -1.070 -24.398 1.00 85.88 86 ILE A C 1
ATOM 705 O O . ILE A 1 86 ? 13.448 -1.917 -24.703 1.00 85.88 86 ILE A O 1
ATOM 709 N N . VAL A 1 87 ? 11.403 -1.406 -23.943 1.00 86.19 87 VAL A N 1
ATOM 710 C CA . VAL A 1 87 ? 10.978 -2.809 -23.818 1.00 86.19 87 VAL A CA 1
ATOM 711 C C . VAL A 1 87 ? 10.995 -3.511 -25.178 1.00 86.19 87 VAL A C 1
ATOM 713 O O . VAL A 1 87 ? 11.484 -4.631 -25.257 1.00 86.19 87 VAL A O 1
ATOM 716 N N . GLY A 1 88 ? 10.530 -2.857 -26.246 1.00 84.81 88 GLY A N 1
ATOM 717 C CA . GLY A 1 88 ? 10.580 -3.402 -27.603 1.00 84.81 88 GLY A CA 1
ATOM 718 C C . GLY A 1 88 ? 11.996 -3.696 -28.095 1.00 84.81 88 GLY A C 1
ATOM 719 O O . GLY A 1 88 ? 12.229 -4.763 -28.643 1.00 84.81 88 GLY A O 1
ATOM 720 N N . LEU A 1 89 ? 12.951 -2.802 -27.823 1.00 86.06 89 LEU A N 1
ATOM 721 C CA . LEU A 1 89 ? 14.366 -3.002 -28.156 1.00 86.06 89 LEU A CA 1
ATOM 722 C C . LEU A 1 89 ? 14.967 -4.215 -27.433 1.00 86.06 89 LEU A C 1
ATOM 724 O O . LEU A 1 89 ? 15.704 -4.999 -28.025 1.00 86.06 89 LEU A O 1
ATOM 728 N N . VAL A 1 90 ? 14.620 -4.408 -26.158 1.00 88.31 90 VAL A N 1
ATOM 729 C CA . VAL A 1 90 ? 15.064 -5.596 -25.415 1.00 88.31 90 VAL A CA 1
ATOM 730 C C . VAL A 1 90 ? 14.431 -6.870 -25.976 1.00 88.31 90 VAL A C 1
ATOM 732 O O . VAL A 1 90 ? 15.090 -7.902 -26.067 1.00 88.31 90 VAL A O 1
ATOM 735 N N . LEU A 1 91 ? 13.158 -6.816 -26.376 1.00 85.69 91 LEU A N 1
ATOM 736 C CA . LEU A 1 91 ? 12.487 -7.953 -27.010 1.00 85.69 91 LEU A CA 1
ATOM 737 C C . LEU A 1 91 ? 13.056 -8.268 -28.401 1.00 85.69 91 LEU A C 1
ATOM 739 O O . LEU A 1 91 ? 13.086 -9.438 -28.767 1.00 85.69 91 LEU A O 1
ATOM 743 N N . SER A 1 92 ? 13.572 -7.271 -29.130 1.00 83.44 92 SER A N 1
ATOM 744 C CA . SER A 1 92 ? 14.282 -7.458 -30.403 1.00 83.44 92 SER A CA 1
ATOM 745 C C . SER A 1 92 ? 15.736 -7.929 -30.239 1.00 83.44 92 SER A C 1
ATOM 747 O O . SER A 1 92 ? 16.478 -7.959 -31.216 1.00 83.44 92 SER A O 1
ATOM 749 N N . GLY A 1 93 ? 16.165 -8.275 -29.019 1.00 84.69 93 GLY A N 1
ATOM 750 C CA . GLY A 1 93 ? 17.476 -8.872 -28.742 1.00 84.69 93 GLY A CA 1
ATOM 751 C C . GLY A 1 93 ? 18.551 -7.913 -28.222 1.00 84.69 93 GLY A C 1
ATOM 752 O O . GLY A 1 93 ? 19.679 -8.349 -28.012 1.00 84.69 93 GLY A O 1
ATOM 753 N N . MET A 1 94 ? 18.232 -6.637 -27.980 1.00 88.06 94 MET A N 1
ATOM 754 C CA . MET A 1 94 ? 19.173 -5.690 -27.369 1.00 88.06 94 MET A CA 1
ATOM 755 C C . MET A 1 94 ? 19.356 -5.972 -25.873 1.00 88.06 94 MET A C 1
ATOM 757 O O . MET A 1 94 ? 18.420 -6.388 -25.181 1.00 88.06 94 MET A O 1
ATOM 761 N N . THR A 1 95 ? 20.545 -5.708 -25.332 1.00 89.44 95 THR A N 1
ATOM 762 C CA . THR A 1 95 ? 20.774 -5.898 -23.897 1.00 89.44 95 THR A CA 1
ATOM 763 C C . THR A 1 95 ? 20.062 -4.830 -23.059 1.00 89.44 95 THR A C 1
ATOM 765 O O . THR A 1 95 ? 19.795 -3.709 -23.498 1.00 89.44 95 THR A O 1
ATOM 768 N N . TYR A 1 96 ? 19.768 -5.162 -21.799 1.00 87.31 96 TYR A N 1
ATOM 769 C CA . TYR A 1 96 ? 19.133 -4.235 -20.853 1.00 87.31 96 TYR A CA 1
ATOM 770 C C . TYR A 1 96 ? 19.957 -2.963 -20.594 1.00 87.31 96 TYR A C 1
ATOM 772 O O . TYR A 1 96 ? 19.387 -1.929 -20.250 1.00 87.31 96 TYR A O 1
ATOM 780 N N . GLU A 1 97 ? 21.283 -3.053 -20.707 1.00 85.38 97 GLU A N 1
ATOM 781 C CA . GLU A 1 97 ? 22.208 -1.940 -20.471 1.00 85.38 97 GLU A CA 1
ATOM 782 C C . GLU A 1 97 ? 22.227 -0.982 -21.660 1.00 85.38 97 GLU A C 1
ATOM 784 O O . GLU A 1 97 ? 22.051 0.217 -21.467 1.00 85.38 97 GLU A O 1
ATOM 789 N N . GLU A 1 98 ? 22.325 -1.506 -22.882 1.00 84.62 98 GLU A N 1
ATOM 790 C CA . GLU A 1 98 ? 22.283 -0.709 -24.115 1.00 84.62 98 GLU A CA 1
ATOM 791 C C . GLU A 1 98 ? 20.930 -0.012 -24.290 1.00 84.62 98 GLU A C 1
ATOM 793 O O . GLU A 1 98 ? 20.865 1.194 -24.536 1.00 84.62 98 GLU A O 1
ATOM 798 N N . ALA A 1 99 ? 19.834 -0.751 -24.084 1.00 86.12 99 ALA A N 1
ATOM 799 C CA . ALA A 1 99 ? 18.483 -0.207 -24.180 1.00 86.12 99 ALA A CA 1
ATOM 800 C C . ALA A 1 99 ? 18.222 0.875 -23.119 1.00 86.12 99 ALA A C 1
ATOM 802 O O . ALA A 1 99 ? 17.493 1.835 -23.373 1.00 86.12 99 ALA A O 1
ATOM 803 N N . GLY A 1 100 ? 18.821 0.726 -21.935 1.00 84.69 100 GLY A N 1
ATOM 804 C CA . GLY A 1 100 ? 18.753 1.710 -20.863 1.00 84.69 100 GLY A CA 1
ATOM 805 C C . GLY A 1 100 ? 19.582 2.963 -21.149 1.00 84.69 100 GLY A C 1
ATOM 806 O O . GLY A 1 100 ? 19.074 4.075 -21.017 1.00 84.69 100 GLY A O 1
ATOM 807 N N . ALA A 1 101 ? 20.824 2.792 -21.606 1.00 85.12 101 ALA A N 1
ATOM 808 C CA . ALA A 1 101 ? 21.764 3.881 -21.867 1.00 85.12 101 ALA A CA 1
ATOM 809 C C . ALA A 1 101 ? 21.249 4.886 -22.909 1.00 85.12 101 ALA A C 1
ATOM 811 O O . ALA A 1 101 ? 21.427 6.089 -22.733 1.00 85.12 101 ALA A O 1
ATOM 812 N N . MET A 1 102 ? 20.539 4.423 -23.945 1.00 83.50 102 MET A N 1
ATOM 813 C CA . MET A 1 102 ? 19.955 5.302 -24.973 1.00 83.50 102 MET A CA 1
ATOM 814 C C . MET A 1 102 ? 18.943 6.321 -24.435 1.00 83.50 102 MET A C 1
ATOM 816 O O . MET A 1 102 ? 18.681 7.330 -25.085 1.00 83.50 102 MET A O 1
ATOM 820 N N . TYR A 1 103 ? 18.351 6.051 -23.272 1.00 82.12 103 TYR A N 1
ATOM 821 C CA . TYR A 1 103 ? 17.275 6.859 -22.697 1.00 82.12 103 TYR A CA 1
ATOM 822 C C . TYR A 1 103 ? 17.573 7.310 -21.262 1.00 82.12 103 TYR A C 1
ATOM 824 O O . TYR A 1 103 ? 16.654 7.737 -20.561 1.00 82.12 103 TYR A O 1
ATOM 832 N N . ASP A 1 104 ? 18.834 7.200 -20.828 1.00 83.12 104 ASP A N 1
ATOM 833 C CA . ASP A 1 104 ? 19.282 7.479 -19.456 1.00 83.12 104 ASP A CA 1
ATOM 834 C C . ASP A 1 104 ? 18.472 6.705 -18.393 1.00 83.12 104 ASP A C 1
ATOM 836 O O . ASP A 1 104 ? 18.037 7.214 -17.358 1.00 83.12 104 ASP A O 1
ATOM 840 N N . VAL A 1 105 ? 18.210 5.427 -18.683 1.00 82.69 105 VAL A N 1
ATOM 841 C CA . VAL A 1 105 ? 17.468 4.511 -17.818 1.00 82.69 105 VAL A CA 1
ATOM 842 C C . VAL A 1 105 ? 18.406 3.441 -17.279 1.00 82.69 105 VAL A C 1
ATOM 844 O O . VAL A 1 105 ? 19.089 2.743 -18.022 1.00 82.69 105 VAL A O 1
ATOM 847 N N . SER A 1 106 ? 18.392 3.234 -15.963 1.00 84.25 106 SER A N 1
ATOM 848 C CA . SER A 1 106 ? 19.166 2.148 -15.354 1.00 84.25 106 SER A CA 1
ATOM 849 C C . SER A 1 106 ? 18.688 0.765 -15.812 1.00 84.25 106 SER A C 1
ATOM 851 O O . SER A 1 106 ? 17.485 0.498 -15.892 1.00 84.25 106 SER A O 1
ATOM 853 N N . LYS A 1 107 ? 19.633 -0.165 -15.989 1.00 86.50 107 LYS A N 1
ATOM 854 C CA . LYS A 1 107 ? 19.388 -1.587 -16.298 1.00 86.50 107 LYS A CA 1
ATOM 855 C C . LYS A 1 107 ? 18.256 -2.206 -15.467 1.00 86.50 107 LYS A C 1
ATOM 857 O O . LYS A 1 107 ? 17.362 -2.853 -16.007 1.00 86.50 107 LYS A O 1
ATOM 862 N N . ASN A 1 108 ? 18.262 -1.974 -14.152 1.00 86.56 108 ASN A N 1
ATOM 863 C CA . ASN A 1 108 ? 17.258 -2.518 -13.229 1.00 86.56 108 ASN A CA 1
ATOM 864 C C . ASN A 1 108 ? 15.849 -1.982 -13.520 1.00 86.56 108 ASN A C 1
ATOM 866 O O . ASN A 1 108 ? 14.857 -2.696 -13.371 1.00 86.56 108 ASN A O 1
ATOM 870 N N . THR A 1 109 ? 15.751 -0.730 -13.966 1.00 85.12 109 THR A N 1
ATOM 871 C CA . THR A 1 109 ? 14.479 -0.116 -14.356 1.00 85.12 109 THR A CA 1
ATOM 872 C C . THR A 1 109 ? 13.955 -0.730 -15.651 1.00 85.12 109 THR A C 1
ATOM 874 O O . THR A 1 109 ? 12.775 -1.079 -15.719 1.00 85.12 109 THR A O 1
ATOM 877 N N . VAL A 1 110 ? 14.834 -0.962 -16.631 1.00 86.19 110 VAL A N 1
ATOM 878 C CA . VAL A 1 110 ? 14.481 -1.658 -17.876 1.00 86.19 110 VAL A CA 1
ATOM 879 C C . VAL A 1 110 ? 14.013 -3.088 -17.596 1.00 86.19 110 VAL A C 1
ATOM 881 O O . VAL A 1 110 ? 12.948 -3.490 -18.066 1.00 86.19 110 VAL A O 1
ATOM 884 N N . ALA A 1 111 ? 14.744 -3.840 -16.768 1.00 86.81 111 ALA A N 1
ATOM 885 C CA . ALA A 1 111 ? 14.372 -5.200 -16.376 1.00 86.81 111 ALA A CA 1
ATOM 886 C C . ALA A 1 111 ? 12.990 -5.246 -15.700 1.00 86.81 111 ALA A C 1
ATOM 888 O O . ALA A 1 111 ? 12.149 -6.078 -16.044 1.00 86.81 111 ALA A O 1
ATOM 889 N N . ASN A 1 112 ? 12.711 -4.299 -14.799 1.00 86.88 112 ASN A N 1
ATOM 890 C CA . ASN A 1 112 ? 11.400 -4.163 -14.168 1.00 86.88 112 ASN A CA 1
ATOM 891 C C . ASN A 1 112 ? 10.280 -3.888 -15.183 1.00 86.88 112 ASN A C 1
ATOM 893 O O . ASN A 1 112 ? 9.189 -4.443 -15.046 1.00 86.88 112 ASN A O 1
ATOM 897 N N . TRP A 1 113 ? 10.520 -3.062 -16.204 1.00 86.81 113 TRP A N 1
ATOM 898 C CA . TRP A 1 113 ? 9.530 -2.802 -17.255 1.00 86.81 113 TRP A CA 1
ATOM 899 C C . TRP A 1 113 ? 9.283 -4.021 -18.143 1.00 86.81 113 TRP A C 1
ATOM 901 O O . TRP A 1 113 ? 8.127 -4.324 -18.433 1.00 86.81 113 TRP A O 1
ATOM 911 N N . VAL A 1 114 ? 10.328 -4.772 -18.494 1.00 85.62 114 VAL A N 1
ATOM 912 C CA . VAL A 1 114 ? 10.194 -6.033 -19.242 1.00 85.62 114 VAL A CA 1
ATOM 913 C C . VAL A 1 114 ? 9.426 -7.078 -18.429 1.00 85.62 114 VAL A C 1
ATOM 915 O O . VAL A 1 114 ? 8.559 -7.765 -18.965 1.00 85.62 114 VAL A O 1
ATOM 918 N N . MET A 1 115 ? 9.664 -7.170 -17.117 1.00 86.06 115 MET A N 1
ATOM 919 C CA . MET A 1 115 ? 8.876 -8.046 -16.244 1.00 86.06 115 MET A CA 1
ATOM 920 C C . MET A 1 115 ? 7.396 -7.644 -16.194 1.00 86.06 115 MET A C 1
ATOM 922 O O . MET A 1 115 ? 6.528 -8.508 -16.296 1.00 86.06 115 MET A O 1
ATOM 926 N N . LYS A 1 116 ? 7.092 -6.345 -16.073 1.00 81.12 116 LYS A N 1
ATOM 927 C CA . LYS A 1 116 ? 5.708 -5.834 -16.104 1.00 81.12 116 LYS A CA 1
ATOM 928 C C . LYS A 1 116 ? 5.019 -6.107 -17.441 1.00 81.12 116 LYS A C 1
ATOM 930 O O . LYS A 1 116 ? 3.848 -6.471 -17.458 1.00 81.12 116 LYS A O 1
ATOM 935 N N . TYR A 1 117 ? 5.754 -5.991 -18.545 1.00 82.94 117 TYR A N 1
ATOM 936 C CA . TYR A 1 117 ? 5.276 -6.363 -19.876 1.00 82.94 117 TYR A CA 1
ATOM 937 C C . TYR A 1 117 ? 4.900 -7.846 -19.955 1.00 82.94 117 TYR A C 1
ATOM 939 O O . TYR A 1 117 ? 3.792 -8.175 -20.364 1.00 82.94 117 TYR A O 1
ATOM 947 N N . ARG A 1 118 ? 5.772 -8.745 -19.477 1.00 79.69 118 ARG A N 1
ATOM 948 C CA . ARG A 1 118 ? 5.499 -10.196 -19.455 1.00 79.69 118 ARG A CA 1
ATOM 949 C C . ARG A 1 118 ? 4.288 -10.573 -18.596 1.00 79.69 118 ARG A C 1
ATOM 951 O O . ARG A 1 118 ? 3.636 -11.567 -18.887 1.00 79.69 118 ARG A O 1
ATOM 958 N N . ARG A 1 119 ? 3.979 -9.788 -17.559 1.00 79.94 119 ARG A N 1
ATOM 959 C CA . ARG A 1 119 ? 2.789 -9.970 -16.709 1.00 79.94 119 ARG A CA 1
ATOM 960 C C . ARG A 1 119 ? 1.506 -9.353 -17.280 1.00 79.94 119 ARG A C 1
ATOM 962 O O . ARG A 1 119 ? 0.462 -9.472 -16.653 1.00 79.94 119 ARG A O 1
ATOM 969 N N . GLY A 1 120 ? 1.569 -8.678 -18.430 1.00 75.06 120 GLY A N 1
ATOM 970 C CA . GLY A 1 120 ? 0.419 -7.993 -19.032 1.00 75.06 120 GLY A CA 1
ATOM 971 C C . GLY A 1 120 ? 0.058 -6.651 -18.378 1.00 75.06 120 GLY A C 1
ATOM 972 O O . GLY A 1 120 ? -0.916 -6.021 -18.775 1.00 75.06 120 GLY A O 1
ATOM 973 N N . GLU A 1 121 ? 0.852 -6.176 -17.411 1.00 71.69 121 GLU A N 1
ATOM 974 C CA . GLU A 1 121 ? 0.657 -4.879 -16.738 1.00 71.69 121 GLU A CA 1
ATOM 975 C C . GLU A 1 121 ? 1.111 -3.694 -17.606 1.00 71.69 121 GLU A C 1
ATOM 977 O O . GLU A 1 121 ? 0.702 -2.555 -17.380 1.00 71.69 121 GLU A O 1
ATOM 982 N N . LEU A 1 122 ? 1.985 -3.943 -18.586 1.00 68.06 122 LEU A N 1
ATOM 983 C CA . LEU A 1 122 ? 2.425 -2.948 -19.559 1.00 68.06 122 LEU A CA 1
ATOM 984 C C . LEU A 1 122 ? 1.952 -3.380 -20.946 1.00 68.06 122 LEU A C 1
ATOM 986 O O . LEU A 1 122 ? 2.508 -4.307 -21.528 1.00 68.06 122 LEU A O 1
ATOM 990 N N . SER A 1 123 ? 0.934 -2.700 -21.479 1.00 59.25 123 SER A N 1
ATOM 991 C CA . SER A 1 123 ? 0.421 -3.016 -22.814 1.00 59.25 123 SER A CA 1
ATOM 992 C C . SER A 1 123 ? 1.512 -2.775 -23.867 1.00 59.25 123 SER A C 1
ATOM 994 O O . SER A 1 123 ? 2.170 -1.724 -23.810 1.00 59.25 123 SER A O 1
ATOM 996 N N . PRO A 1 124 ? 1.697 -3.689 -24.831 1.00 56.03 124 PRO A N 1
ATOM 997 C CA . PRO A 1 124 ? 2.618 -3.488 -25.942 1.00 56.03 124 PRO A CA 1
ATOM 998 C C . PRO A 1 124 ? 2.293 -2.232 -26.752 1.00 56.03 124 PRO A C 1
ATOM 1000 O O . PRO A 1 124 ? 1.133 -1.974 -27.048 1.00 56.03 124 PRO A O 1
ATOM 1003 N N . ILE A 1 125 ? 3.319 -1.454 -27.123 1.00 53.59 125 ILE A N 1
ATOM 1004 C CA . ILE A 1 125 ? 3.229 -0.547 -28.289 1.00 53.59 125 ILE A CA 1
ATOM 1005 C C . ILE A 1 125 ? 3.667 -1.248 -29.563 1.00 53.59 125 ILE A C 1
ATOM 1007 O O . ILE A 1 125 ? 3.401 -0.703 -30.627 1.00 53.59 125 ILE A O 1
ATOM 1011 N N . MET A 1 126 ? 4.380 -2.381 -29.473 1.00 48.72 126 MET A N 1
ATOM 1012 C CA . MET A 1 126 ? 5.103 -2.898 -30.628 1.00 48.72 126 MET A CA 1
ATOM 1013 C C . MET A 1 126 ? 4.162 -3.055 -31.816 1.00 48.72 126 MET A C 1
ATOM 1015 O O . MET A 1 126 ? 3.159 -3.770 -31.764 1.00 48.72 126 MET A O 1
ATOM 1019 N N . LEU A 1 127 ? 4.529 -2.246 -32.814 1.00 47.53 127 LEU A N 1
ATOM 1020 C CA . LEU A 1 127 ? 4.277 -2.345 -34.233 1.00 47.53 127 LEU A CA 1
ATOM 1021 C C . LEU A 1 127 ? 3.750 -3.728 -34.576 1.00 47.53 127 LEU A C 1
ATOM 1023 O O . LEU A 1 127 ? 4.350 -4.729 -34.190 1.00 47.53 127 LEU A O 1
ATOM 1027 N N . LYS A 1 128 ? 2.650 -3.754 -35.331 1.00 37.66 128 LYS A N 1
ATOM 1028 C CA . LYS A 1 128 ? 2.349 -4.871 -36.218 1.00 37.66 128 LYS A CA 1
ATOM 1029 C C . LYS A 1 128 ? 3.663 -5.269 -36.892 1.00 37.66 128 LYS A C 1
ATOM 1031 O O . LYS A 1 128 ? 4.077 -4.617 -37.845 1.00 37.66 128 LYS A O 1
ATOM 1036 N N . GLU A 1 129 ? 4.319 -6.305 -36.390 1.00 43.41 129 GLU A N 1
ATOM 1037 C CA . GLU A 1 129 ? 5.094 -7.158 -37.259 1.00 43.41 129 GLU A CA 1
ATOM 1038 C C . GLU A 1 129 ? 4.033 -7.737 -38.183 1.00 43.41 129 GLU A C 1
ATOM 1040 O O . GLU A 1 129 ? 3.217 -8.588 -37.814 1.00 43.41 129 GLU A O 1
ATOM 1045 N N . GLU A 1 130 ? 3.943 -7.117 -39.359 1.00 42.62 130 GLU A N 1
ATOM 1046 C CA . GLU A 1 130 ? 3.612 -7.831 -40.571 1.00 42.62 130 GLU A CA 1
ATOM 1047 C C . GLU A 1 130 ? 4.308 -9.180 -40.450 1.00 42.62 130 GLU A C 1
ATOM 1049 O O . GLU A 1 130 ? 5.534 -9.262 -40.362 1.00 42.62 130 GLU A O 1
ATOM 1054 N N . LYS A 1 131 ? 3.494 -10.221 -40.280 1.00 38.88 131 LYS A N 1
ATOM 1055 C CA . LYS A 1 131 ? 3.958 -11.590 -40.365 1.00 38.88 131 LYS A CA 1
ATOM 1056 C C . LYS A 1 131 ? 4.569 -11.711 -41.754 1.00 38.88 131 LYS A C 1
ATOM 1058 O O . LYS A 1 131 ? 3.833 -11.906 -42.709 1.00 38.88 131 LYS A O 1
ATOM 1063 N N . ALA A 1 132 ? 5.880 -11.531 -41.867 1.00 41.50 132 ALA A N 1
ATOM 1064 C CA . ALA A 1 132 ? 6.597 -11.964 -43.043 1.00 41.50 132 ALA A CA 1
ATOM 1065 C C . ALA A 1 132 ? 6.484 -13.484 -43.028 1.00 41.50 132 ALA A C 1
ATOM 1067 O O . ALA A 1 132 ? 7.037 -14.176 -42.168 1.00 41.50 132 ALA A O 1
ATOM 1068 N N . ASP A 1 133 ? 5.618 -13.951 -43.912 1.00 39.50 133 ASP A N 1
ATOM 1069 C CA . ASP A 1 133 ? 5.278 -15.330 -44.141 1.00 39.50 133 ASP A CA 1
ATOM 1070 C C . ASP A 1 133 ? 6.535 -16.196 -44.232 1.00 39.50 133 ASP A C 1
ATOM 1072 O O . ASP A 1 133 ? 7.314 -16.131 -45.182 1.00 39.50 133 ASP A O 1
ATOM 1076 N N . ALA A 1 134 ? 6.685 -17.097 -43.266 1.00 47.62 134 ALA A N 1
ATOM 1077 C CA . ALA A 1 134 ? 7.383 -18.346 -43.500 1.00 47.62 134 ALA A CA 1
ATOM 1078 C C . ALA A 1 134 ? 6.499 -19.207 -44.417 1.00 47.62 134 ALA A C 1
ATOM 1080 O O . ALA A 1 134 ? 5.794 -20.101 -43.944 1.00 47.62 134 ALA A O 1
ATOM 1081 N N . LYS A 1 135 ? 6.484 -18.899 -45.721 1.00 43.50 135 LYS A N 1
ATOM 1082 C CA . LYS A 1 135 ? 6.000 -19.820 -46.755 1.00 43.50 135 LYS A CA 1
ATOM 1083 C C . LYS A 1 135 ? 6.461 -19.429 -48.164 1.00 43.50 135 LYS A C 1
ATOM 1085 O O . LYS A 1 135 ? 5.766 -18.693 -48.855 1.00 43.50 135 LYS A O 1
ATOM 1090 N N . LEU A 1 136 ? 7.602 -19.978 -48.582 1.00 37.66 136 LEU A N 1
ATOM 1091 C CA . LEU A 1 136 ? 7.777 -20.853 -49.758 1.00 37.66 136 LEU A CA 1
ATOM 1092 C C . LEU A 1 136 ? 9.260 -21.175 -49.948 1.00 37.66 136 LEU A C 1
ATOM 1094 O O . LEU A 1 136 ? 10.060 -20.224 -50.064 1.00 37.66 136 LEU A O 1
#

Foldseek 3Di:
DDPPPPPPPLQQDLVLLVVLQVQLVPDPDNVVSLVVSCVVSVDDSQNSCVSNVVDVVPPPPPPPPVPVPPDPPPVVPDPLVLLQVLLVCVVVPDQLPVSCVVPVHDSVRNVVSNVCVVVVVRDHPDDPPPPPDPDD